Protein AF-A0A8T1A3C7-F1 (afdb_monomer)

Structure (mmCIF, N/CA/C/O backbone):
data_AF-A0A8T1A3C7-F1
#
_entry.id   AF-A0A8T1A3C7-F1
#
loop_
_atom_site.group_PDB
_atom_site.id
_atom_site.type_symbol
_atom_site.label_atom_id
_atom_site.label_alt_id
_atom_site.label_comp_id
_at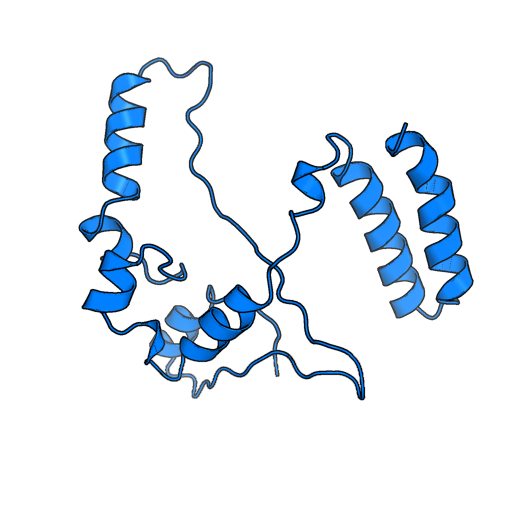om_site.label_asym_id
_atom_site.label_entity_id
_atom_site.label_seq_id
_atom_site.pdbx_PDB_ins_code
_atom_site.Cartn_x
_atom_site.Cartn_y
_atom_site.Cartn_z
_atom_site.occupancy
_atom_site.B_iso_or_equiv
_atom_site.auth_seq_id
_atom_site.auth_comp_id
_atom_site.auth_asym_id
_atom_site.auth_atom_id
_atom_site.pdbx_PDB_model_num
ATOM 1 N N . MET A 1 1 ? 9.422 -16.544 -0.728 1.00 76.88 1 MET A N 1
ATOM 2 C CA . MET A 1 1 ? 9.355 -15.083 -0.511 1.00 76.88 1 MET A CA 1
ATOM 3 C C . MET A 1 1 ? 8.258 -14.546 -1.404 1.00 76.88 1 MET A C 1
ATOM 5 O O . MET A 1 1 ? 8.239 -14.897 -2.576 1.00 76.88 1 MET A O 1
ATOM 9 N N . TRP A 1 2 ? 7.329 -13.788 -0.838 1.00 85.44 2 TRP A N 1
ATOM 10 C CA . TRP A 1 2 ? 6.179 -13.218 -1.534 1.00 85.44 2 TRP A CA 1
ATOM 11 C C . TRP A 1 2 ? 6.115 -11.730 -1.174 1.00 85.44 2 TRP A C 1
ATOM 13 O O . TRP A 1 2 ? 6.283 -11.392 -0.005 1.00 85.44 2 TRP A O 1
ATOM 23 N N . GLU A 1 3 ? 5.949 -10.860 -2.170 1.00 89.00 3 GLU A N 1
ATOM 24 C CA . GLU A 1 3 ? 5.708 -9.429 -1.969 1.00 89.00 3 GLU A CA 1
ATOM 25 C C . GLU A 1 3 ? 4.199 -9.190 -1.868 1.00 89.00 3 GLU A C 1
ATOM 27 O O . GLU A 1 3 ? 3.429 -9.635 -2.719 1.00 89.00 3 GLU A O 1
ATOM 32 N N . SER A 1 4 ? 3.780 -8.568 -0.770 1.00 89.19 4 SER A N 1
ATOM 33 C CA . SER A 1 4 ? 2.386 -8.244 -0.491 1.00 89.19 4 SER A CA 1
ATOM 34 C C . SER A 1 4 ? 2.317 -7.122 0.544 1.00 89.19 4 SER A C 1
ATOM 36 O O . SER A 1 4 ? 3.225 -6.943 1.357 1.00 89.19 4 SER A O 1
ATOM 38 N N . GLY A 1 5 ? 1.180 -6.422 0.575 1.00 89.19 5 GLY A N 1
ATOM 39 C CA . GLY A 1 5 ? 0.769 -5.650 1.746 1.00 89.19 5 GLY A CA 1
ATOM 40 C C . GLY A 1 5 ? 0.395 -6.547 2.934 1.00 89.19 5 GLY A C 1
ATOM 41 O O . GLY A 1 5 ? 0.487 -7.772 2.866 1.00 89.19 5 GLY A O 1
ATOM 42 N N . ILE A 1 6 ? -0.094 -5.923 4.005 1.00 89.69 6 ILE A N 1
ATOM 43 C CA . ILE A 1 6 ? -0.428 -6.570 5.287 1.00 89.69 6 ILE A CA 1
ATOM 44 C C . ILE A 1 6 ? -1.641 -7.521 5.240 1.00 89.69 6 ILE A C 1
ATOM 46 O O . ILE A 1 6 ? -1.805 -8.363 6.122 1.00 89.69 6 ILE A O 1
ATOM 50 N N . TRP A 1 7 ? -2.459 -7.426 4.190 1.00 90.44 7 TRP A N 1
ATOM 51 C CA . TRP A 1 7 ? -3.745 -8.114 4.012 1.00 90.44 7 TRP A CA 1
ATOM 52 C C . TRP A 1 7 ? -3.770 -9.620 4.357 1.00 90.44 7 TRP A C 1
ATOM 54 O O . TRP A 1 7 ? -4.715 -10.043 5.023 1.00 90.44 7 TRP A O 1
ATOM 64 N N . PRO A 1 8 ? -2.785 -10.453 3.954 1.00 91.75 8 PRO A N 1
ATOM 65 C CA . PRO A 1 8 ? -2.831 -11.893 4.209 1.00 91.75 8 PRO A CA 1
ATOM 66 C C . PRO A 1 8 ? -2.345 -12.294 5.611 1.00 91.75 8 PRO A C 1
ATOM 68 O O . PRO A 1 8 ? -2.496 -13.456 5.987 1.00 91.75 8 PRO A O 1
ATOM 71 N N . LEU A 1 9 ? -1.765 -11.376 6.396 1.00 91.06 9 LEU A N 1
ATOM 72 C CA . LEU A 1 9 ? -1.056 -11.713 7.636 1.00 91.06 9 LEU A CA 1
ATOM 73 C C . LEU A 1 9 ? -1.958 -12.401 8.672 1.00 91.06 9 LEU A C 1
ATOM 75 O O . LEU A 1 9 ? -1.550 -13.377 9.300 1.00 91.06 9 LEU A O 1
ATOM 79 N N . GLU A 1 10 ? -3.201 -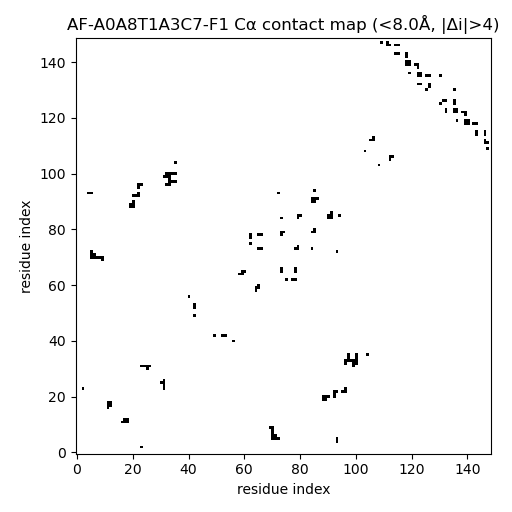11.941 8.816 1.00 91.44 10 GLU A N 1
ATOM 80 C CA . GLU A 1 10 ? -4.162 -12.570 9.727 1.00 91.44 10 GLU A CA 1
ATOM 81 C C . GLU A 1 10 ? -4.553 -13.980 9.257 1.00 91.44 10 GLU A C 1
ATOM 83 O O . GLU A 1 10 ? -4.635 -14.902 10.065 1.00 91.44 10 GLU A O 1
ATOM 88 N N . SER A 1 11 ? -4.726 -14.182 7.946 1.00 92.75 11 SER A N 1
ATOM 89 C CA . SER A 1 11 ? -5.033 -15.510 7.395 1.00 92.75 11 SER A CA 1
ATOM 90 C C . SER A 1 11 ? -3.881 -16.490 7.615 1.00 92.75 11 SER A C 1
ATOM 92 O O . SER A 1 11 ? -4.112 -17.647 7.957 1.00 92.75 11 SER A O 1
ATOM 94 N N . PHE A 1 12 ? -2.634 -16.027 7.495 1.00 93.19 12 PHE A N 1
ATOM 95 C CA . PHE A 1 12 ? -1.458 -16.832 7.824 1.00 93.19 12 PHE A CA 1
ATOM 96 C C . PHE A 1 12 ? -1.422 -17.240 9.290 1.00 93.19 12 PHE A C 1
ATOM 98 O O . PHE A 1 12 ? -1.206 -18.413 9.593 1.00 93.19 12 PHE A O 1
ATOM 105 N N . LYS A 1 13 ? -1.706 -16.299 10.192 1.00 91.06 13 LYS A N 1
ATOM 106 C CA . LYS A 1 13 ? -1.784 -16.573 11.626 1.00 91.06 13 LYS A CA 1
ATOM 107 C C . LYS A 1 13 ? -2.864 -17.611 11.947 1.00 91.06 13 LYS A C 1
ATOM 109 O O . LYS A 1 13 ? -2.596 -18.551 12.689 1.00 91.06 13 LYS A O 1
ATOM 114 N N . GLN A 1 14 ? -4.060 -17.472 11.373 1.00 94.12 14 GLN A N 1
ATOM 115 C CA . GLN A 1 14 ? -5.172 -18.412 11.574 1.00 94.12 14 GLN A CA 1
ATOM 116 C C . GLN A 1 14 ? -4.869 -19.809 11.023 1.00 94.12 14 GLN A C 1
ATOM 118 O O . GLN A 1 14 ? -5.250 -20.807 11.630 1.00 94.12 14 GLN A O 1
ATOM 123 N N . ALA A 1 15 ? -4.153 -19.882 9.901 1.00 96.44 15 ALA A N 1
ATOM 124 C CA . ALA A 1 15 ? -3.714 -21.136 9.301 1.00 96.44 15 ALA A CA 1
ATOM 125 C C . ALA A 1 15 ? -2.489 -21.761 10.001 1.00 96.44 15 ALA A C 1
ATOM 127 O O . ALA A 1 15 ? -2.069 -22.850 9.616 1.00 96.44 15 ALA A O 1
ATOM 128 N N . GLY A 1 16 ? -1.903 -21.096 11.006 1.00 96.06 16 GLY A N 1
ATOM 129 C CA . GLY A 1 16 ? -0.705 -21.574 11.700 1.00 96.06 16 GLY A CA 1
ATOM 130 C C . GLY A 1 16 ? 0.556 -21.570 10.830 1.00 96.06 16 GLY A C 1
ATOM 131 O O . GLY A 1 16 ? 1.465 -22.362 11.066 1.00 96.06 16 GLY A O 1
ATOM 132 N N . VAL A 1 17 ? 0.605 -20.713 9.806 1.00 95.06 17 VAL A N 1
ATOM 133 C CA . VAL A 1 17 ? 1.780 -20.560 8.941 1.00 95.06 17 VAL A CA 1
ATOM 134 C C . VAL A 1 17 ? 2.875 -19.828 9.712 1.00 95.06 17 VAL A C 1
ATOM 136 O O . VAL A 1 17 ? 2.646 -18.734 10.230 1.00 95.06 17 VAL A O 1
ATOM 139 N N . ASP A 1 18 ? 4.074 -20.408 9.748 1.00 95.06 18 ASP A N 1
ATOM 140 C CA . ASP A 1 18 ? 5.269 -19.736 10.260 1.00 95.06 18 ASP A CA 1
ATOM 141 C C . ASP A 1 18 ? 5.720 -18.669 9.255 1.00 95.06 18 ASP A C 1
ATOM 143 O O . ASP A 1 18 ? 6.302 -18.966 8.207 1.00 95.06 18 ASP A O 1
ATOM 147 N N . VAL A 1 19 ? 5.350 -17.419 9.532 1.00 93.50 19 VAL A N 1
ATOM 148 C CA . VAL A 1 19 ? 5.579 -16.277 8.649 1.00 93.50 19 VAL A CA 1
ATOM 149 C C . VAL A 1 19 ? 6.386 -15.209 9.371 1.00 93.50 19 VAL A C 1
ATOM 151 O O . VAL A 1 19 ? 6.071 -14.816 10.489 1.00 93.50 19 VAL A O 1
ATOM 154 N N . GLY A 1 20 ? 7.410 -14.702 8.689 1.00 94.75 20 GLY A N 1
ATOM 155 C CA . GLY A 1 20 ? 8.114 -13.478 9.052 1.00 94.75 20 GLY A CA 1
ATOM 156 C C . GLY A 1 20 ? 7.886 -12.402 7.996 1.00 94.75 20 GLY A C 1
ATOM 157 O O . GLY A 1 20 ? 7.627 -12.706 6.829 1.00 94.75 20 GLY A O 1
ATOM 158 N N . THR A 1 21 ? 8.008 -11.142 8.396 1.00 95.31 21 THR A N 1
ATOM 159 C CA . THR A 1 21 ? 7.989 -9.998 7.481 1.00 95.31 21 THR A CA 1
ATOM 160 C C . THR A 1 21 ? 9.341 -9.300 7.520 1.00 95.31 21 THR A C 1
ATOM 162 O O . THR A 1 21 ? 10.034 -9.287 8.538 1.00 95.31 21 THR A O 1
ATOM 165 N N . VAL A 1 22 ? 9.751 -8.755 6.380 1.00 94.81 22 VAL A N 1
ATOM 166 C CA . VAL A 1 22 ? 11.005 -8.017 6.209 1.00 94.81 22 VAL A CA 1
ATOM 167 C C . VAL A 1 22 ? 10.763 -6.847 5.265 1.00 94.81 22 VAL A C 1
ATOM 169 O O . VAL A 1 22 ? 9.766 -6.816 4.543 1.00 94.81 22 VAL A O 1
ATOM 172 N N . GLU A 1 23 ? 11.663 -5.871 5.275 1.00 92.38 23 GLU A N 1
ATOM 173 C CA . GLU A 1 23 ? 11.644 -4.787 4.295 1.00 92.38 23 GLU A CA 1
ATOM 174 C C . GLU A 1 23 ? 11.935 -5.320 2.885 1.00 92.38 23 GLU A C 1
ATOM 176 O O . GLU A 1 23 ? 12.611 -6.339 2.715 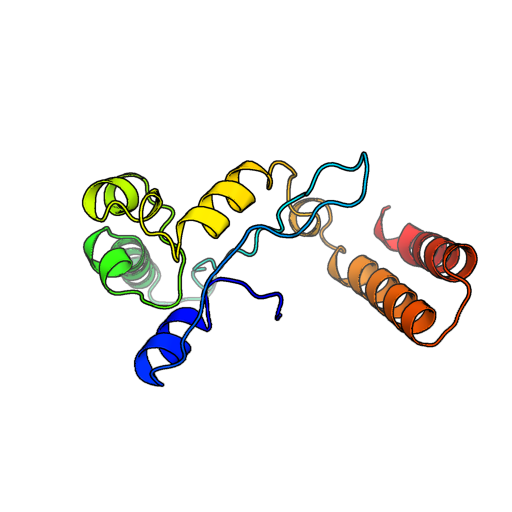1.00 92.38 23 GLU A O 1
ATOM 181 N N . ILE A 1 24 ? 11.468 -4.601 1.861 1.00 90.94 24 ILE A N 1
ATOM 182 C CA . ILE A 1 24 ? 11.816 -4.919 0.472 1.00 90.94 24 ILE A CA 1
ATOM 183 C C . ILE A 1 24 ? 13.339 -4.764 0.300 1.00 90.94 24 ILE A C 1
ATOM 185 O O . ILE A 1 24 ? 13.892 -3.737 0.707 1.00 90.94 24 ILE A O 1
ATOM 189 N N . PRO A 1 25 ? 14.037 -5.745 -0.304 1.00 89.50 25 PRO A N 1
ATOM 190 C CA . PRO A 1 25 ? 15.478 -5.663 -0.503 1.00 89.50 25 PRO A CA 1
ATOM 191 C C . PRO A 1 25 ? 15.865 -4.521 -1.453 1.00 89.50 25 PRO A C 1
ATOM 193 O O . PRO A 1 25 ? 15.182 -4.233 -2.436 1.00 89.50 25 PRO A O 1
ATOM 196 N N . ALA A 1 26 ? 17.009 -3.897 -1.174 1.00 90.00 26 ALA A N 1
ATOM 197 C CA . ALA A 1 26 ? 17.585 -2.843 -2.001 1.00 90.00 26 ALA A CA 1
ATOM 198 C C . ALA A 1 26 ? 18.474 -3.414 -3.112 1.00 90.00 26 ALA A C 1
ATOM 200 O O . ALA A 1 26 ? 19.256 -4.337 -2.880 1.00 90.00 26 ALA A O 1
ATOM 201 N N . PHE A 1 27 ? 18.444 -2.800 -4.296 1.00 90.31 27 PHE A N 1
ATOM 202 C CA . PHE A 1 27 ? 19.523 -2.990 -5.266 1.00 90.31 27 PHE A CA 1
ATOM 203 C C . PHE A 1 27 ? 20.786 -2.244 -4.800 1.00 90.31 27 PHE A C 1
ATOM 205 O O . PHE A 1 27 ? 20.663 -1.173 -4.198 1.00 90.31 27 PHE A O 1
ATOM 212 N N . PRO A 1 28 ? 22.001 -2.741 -5.105 1.00 93.69 28 PRO A N 1
ATOM 213 C CA . PRO A 1 28 ? 23.242 -2.065 -4.733 1.00 93.69 28 PRO A CA 1
ATOM 214 C C . PRO A 1 28 ? 23.258 -0.593 -5.165 1.00 93.69 28 PRO A C 1
ATOM 216 O O . PRO A 1 28 ? 23.066 -0.275 -6.339 1.00 93.69 28 PRO A O 1
ATOM 219 N N . GLY A 1 29 ? 23.461 0.306 -4.199 1.00 91.50 29 GLY A N 1
ATOM 220 C CA . GLY A 1 29 ? 23.513 1.752 -4.431 1.00 91.50 29 GLY A CA 1
ATOM 221 C C . GLY A 1 29 ? 22.173 2.418 -4.766 1.00 91.50 29 GLY A C 1
ATOM 222 O O . GLY A 1 29 ? 22.173 3.600 -5.103 1.00 91.50 29 GLY A O 1
ATOM 223 N N . LYS A 1 30 ? 21.037 1.709 -4.682 1.00 88.62 30 LYS A N 1
ATOM 224 C CA . LYS A 1 30 ? 19.710 2.284 -4.940 1.00 88.62 30 LYS A CA 1
ATOM 225 C C . LYS A 1 30 ? 18.867 2.319 -3.663 1.00 88.62 30 LYS A C 1
ATOM 227 O O . LYS A 1 30 ? 18.736 1.285 -3.008 1.00 88.62 30 LYS A O 1
ATOM 232 N N . PRO A 1 31 ? 18.262 3.468 -3.312 1.00 86.38 31 PRO A N 1
ATOM 233 C CA . PRO A 1 31 ? 17.331 3.520 -2.196 1.00 86.38 31 PRO A CA 1
ATOM 2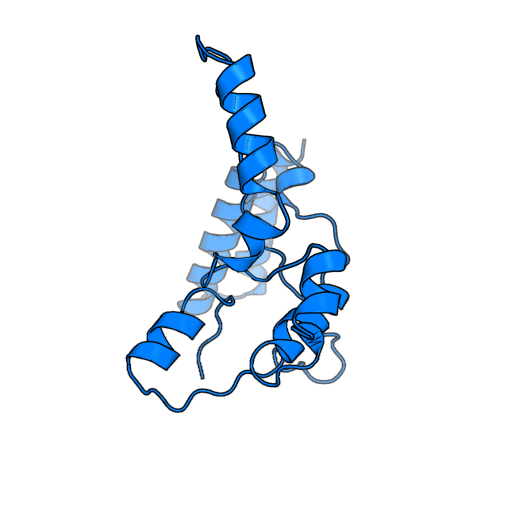34 C C . PRO A 1 31 ? 16.091 2.673 -2.502 1.00 86.38 31 PRO A C 1
ATOM 236 O O . PRO A 1 31 ? 15.604 2.646 -3.634 1.00 86.38 31 PRO A O 1
ATOM 239 N N . VAL A 1 32 ? 15.565 2.008 -1.478 1.00 89.25 32 VAL A N 1
ATOM 240 C CA . VAL A 1 32 ? 14.261 1.339 -1.546 1.00 89.25 32 VAL A CA 1
ATOM 241 C C . VAL A 1 32 ? 13.171 2.388 -1.389 1.00 89.25 32 VAL A C 1
ATOM 243 O O . VAL A 1 32 ? 13.257 3.248 -0.511 1.00 89.25 32 VAL A O 1
ATOM 246 N N . LYS A 1 33 ? 12.136 2.299 -2.221 1.00 88.00 33 LYS A N 1
ATOM 247 C CA . LYS A 1 33 ? 10.918 3.101 -2.096 1.00 88.00 33 LYS A CA 1
ATOM 248 C C . LYS A 1 33 ? 9.760 2.204 -1.691 1.00 88.00 33 LYS A C 1
ATOM 250 O O . LYS A 1 33 ? 9.648 1.081 -2.178 1.00 88.00 33 LYS A O 1
ATOM 255 N N . GLY A 1 34 ? 8.932 2.702 -0.780 1.00 85.00 34 GLY A N 1
ATOM 256 C CA . GLY A 1 34 ? 7.663 2.065 -0.455 1.00 85.00 34 GLY A CA 1
ATOM 257 C C . GLY A 1 34 ? 6.594 2.426 -1.481 1.00 85.00 34 GLY A C 1
ATOM 258 O O . GLY A 1 34 ? 6.666 3.469 -2.136 1.00 85.00 34 GLY A O 1
ATOM 259 N N . VAL A 1 35 ? 5.609 1.545 -1.627 1.00 82.38 35 VAL A N 1
ATOM 260 C CA . VAL A 1 35 ? 4.376 1.830 -2.361 1.00 82.38 35 VAL A CA 1
ATOM 261 C C . VAL A 1 35 ? 3.269 1.998 -1.332 1.00 82.38 35 VAL A C 1
ATOM 263 O O . VAL A 1 35 ? 3.014 1.097 -0.534 1.00 82.38 35 VAL A O 1
ATOM 266 N N . LEU A 1 36 ? 2.607 3.153 -1.361 1.00 81.12 36 LEU A N 1
ATOM 267 C CA . LEU A 1 36 ? 1.420 3.395 -0.556 1.00 81.12 36 LEU A CA 1
ATOM 268 C C . LEU A 1 36 ? 0.184 2.937 -1.336 1.00 81.12 36 LEU A C 1
ATOM 270 O O . LEU A 1 36 ? -0.132 3.492 -2.390 1.00 81.12 36 LEU A O 1
ATOM 274 N N . ALA A 1 37 ? -0.529 1.959 -0.788 1.00 78.94 37 ALA A N 1
ATOM 275 C CA . ALA A 1 37 ? -1.892 1.641 -1.189 1.00 78.94 37 ALA A CA 1
ATOM 276 C C . ALA A 1 37 ? -2.843 2.116 -0.085 1.00 78.94 37 ALA A C 1
ATOM 278 O O . ALA A 1 37 ? -2.700 1.725 1.073 1.00 78.94 37 ALA A O 1
ATOM 279 N N . GLU A 1 38 ? -3.799 2.970 -0.442 1.00 77.19 38 GLU A N 1
ATOM 280 C CA . GLU A 1 38 ? -4.803 3.500 0.480 1.00 77.19 38 GLU A CA 1
ATOM 281 C C . GLU A 1 38 ? -6.172 2.883 0.181 1.00 77.19 38 GLU A C 1
ATOM 283 O O . GLU A 1 38 ? -6.569 2.750 -0.977 1.00 77.19 38 GLU A O 1
ATOM 288 N N . SER A 1 39 ? -6.910 2.555 1.241 1.00 80.31 39 SER A N 1
ATOM 289 C CA . SER A 1 39 ? -8.349 2.314 1.175 1.00 80.31 39 SER A CA 1
ATOM 290 C C . SER A 1 39 ? -9.074 3.490 1.822 1.00 80.31 39 SER A C 1
ATOM 292 O O . SER A 1 39 ? -8.828 3.809 2.988 1.00 80.31 39 SER A O 1
ATOM 294 N N . ALA A 1 40 ? -9.962 4.134 1.067 1.00 84.50 40 ALA A N 1
ATOM 295 C CA . ALA A 1 40 ? -10.723 5.292 1.519 1.00 84.50 40 ALA A CA 1
ATOM 296 C C . ALA A 1 40 ? -12.229 5.007 1.488 1.00 84.50 40 ALA A C 1
ATOM 298 O O . ALA A 1 40 ? -12.743 4.348 0.583 1.00 84.50 40 ALA A O 1
ATOM 299 N N . LEU A 1 41 ? -12.955 5.562 2.461 1.00 91.19 41 LEU A N 1
ATOM 300 C CA . LEU A 1 41 ? -14.414 5.601 2.430 1.00 91.19 41 LEU A CA 1
ATOM 301 C C . LEU A 1 41 ? -14.887 6.865 1.715 1.00 91.19 41 LEU A C 1
ATOM 303 O O . LEU A 1 41 ? -14.460 7.970 2.036 1.00 91.19 41 LEU A O 1
ATOM 307 N N . SER A 1 42 ? -15.819 6.697 0.782 1.00 93.75 42 SER A N 1
ATOM 308 C CA . SER A 1 42 ? -16.482 7.797 0.080 1.00 93.75 42 SER A CA 1
ATOM 309 C C . SER A 1 42 ? -17.991 7.726 0.284 1.00 93.75 42 SER A C 1
ATOM 311 O O . SER A 1 42 ? -18.576 6.644 0.274 1.00 93.75 42 SER A O 1
ATOM 313 N N . ILE A 1 43 ? -18.637 8.883 0.435 1.00 97.50 43 ILE A N 1
ATOM 314 C CA . ILE A 1 43 ? -20.101 8.980 0.477 1.00 97.50 43 ILE A CA 1
ATOM 315 C C . ILE A 1 43 ? -20.603 9.239 -0.944 1.00 97.50 43 ILE A C 1
ATOM 317 O O . ILE A 1 43 ? -20.214 10.221 -1.577 1.00 97.50 43 ILE A O 1
ATOM 321 N N . ALA A 1 44 ? -21.489 8.373 -1.439 1.00 97.19 44 ALA A N 1
ATOM 322 C CA . ALA A 1 44 ? -22.098 8.537 -2.754 1.00 97.19 44 ALA A CA 1
ATOM 323 C C . ALA A 1 44 ? -22.808 9.898 -2.871 1.00 97.19 44 ALA A C 1
ATOM 325 O O . ALA A 1 44 ? -23.599 10.289 -2.003 1.00 97.19 44 ALA A O 1
ATOM 326 N N . LYS A 1 45 ? -22.544 10.621 -3.966 1.00 97.25 45 LYS A N 1
ATOM 327 C CA . LYS A 1 45 ? -23.059 11.982 -4.200 1.00 97.25 45 LYS A CA 1
ATOM 328 C C . LYS A 1 45 ? -24.589 12.046 -4.137 1.00 97.25 45 LYS A C 1
ATOM 330 O O . LYS A 1 45 ? -25.165 13.013 -3.632 1.00 97.25 45 LYS A O 1
ATOM 335 N N . ASP A 1 46 ? -25.251 11.011 -4.622 1.00 97.75 46 ASP A N 1
ATOM 336 C CA . ASP A 1 46 ? -26.701 10.865 -4.710 1.00 97.75 46 ASP A CA 1
ATOM 337 C C . ASP A 1 46 ? -27.331 10.132 -3.513 1.00 97.75 46 ASP A C 1
ATOM 339 O O . ASP A 1 46 ? -28.554 9.968 -3.485 1.00 97.75 46 ASP A O 1
ATOM 343 N N . SER A 1 47 ? -26.537 9.783 -2.488 1.00 97.94 47 SER A N 1
ATOM 344 C CA . SER A 1 47 ? -27.044 9.185 -1.250 1.00 97.94 47 SER A CA 1
ATOM 345 C C . SER A 1 47 ? -28.186 10.018 -0.669 1.00 97.94 47 SER A C 1
ATOM 347 O O . SER A 1 47 ? -28.083 11.248 -0.539 1.00 97.94 47 SER A O 1
ATOM 349 N N . LYS A 1 48 ? -29.273 9.326 -0.311 1.00 98.25 48 LYS A N 1
ATOM 350 C CA . LYS A 1 48 ? -30.450 9.900 0.353 1.00 98.25 48 LYS A CA 1
ATOM 351 C C . LYS A 1 48 ? -30.264 10.052 1.864 1.00 98.25 48 LYS A C 1
ATOM 353 O O . LYS A 1 48 ? -31.037 10.764 2.484 1.00 98.25 48 LYS A O 1
ATOM 358 N N . ASN A 1 49 ? -29.218 9.444 2.430 1.00 98.12 49 ASN A N 1
ATOM 359 C CA . ASN A 1 49 ? -28.949 9.399 3.870 1.00 98.12 49 ASN A CA 1
ATOM 360 C C . ASN A 1 49 ? -27.533 9.917 4.177 1.00 98.12 49 ASN A C 1
ATOM 362 O O . ASN A 1 49 ? -26.719 9.201 4.758 1.00 98.12 49 ASN A O 1
ATOM 366 N N . LYS A 1 50 ? -27.197 11.134 3.724 1.00 98.12 50 LYS A N 1
ATOM 367 C CA . LYS A 1 50 ? -25.829 11.681 3.843 1.00 98.12 50 LYS A CA 1
ATOM 368 C C . LYS A 1 50 ? -25.375 11.848 5.292 1.00 98.12 50 LYS A C 1
ATOM 370 O O . LYS A 1 50 ? -24.243 11.489 5.594 1.00 98.12 50 LYS A O 1
ATOM 375 N N . ASP A 1 51 ? -26.259 12.312 6.171 1.00 98.19 51 ASP A N 1
ATOM 376 C CA . ASP A 1 51 ? -25.929 12.520 7.586 1.00 98.19 51 ASP A CA 1
ATOM 377 C C . ASP A 1 51 ? -25.619 11.191 8.277 1.00 98.19 51 ASP A C 1
ATOM 379 O O . ASP A 1 51 ? -24.583 11.046 8.918 1.00 98.19 51 ASP A O 1
ATOM 383 N N . LEU A 1 52 ? -26.449 10.168 8.056 1.00 98.38 52 LEU A N 1
ATOM 384 C CA . LEU A 1 52 ? -26.203 8.834 8.605 1.00 98.38 52 LEU A CA 1
ATOM 385 C C . LEU A 1 52 ? -24.936 8.192 8.018 1.00 98.38 52 LEU A C 1
ATOM 387 O O . LEU A 1 52 ? -24.172 7.558 8.743 1.00 98.38 52 LEU A O 1
ATOM 391 N N . ALA A 1 53 ? -24.682 8.373 6.719 1.00 98.38 53 ALA A N 1
ATOM 392 C CA . ALA A 1 53 ? -23.439 7.918 6.101 1.00 98.38 53 ALA A CA 1
ATOM 393 C C . ALA A 1 53 ? -22.214 8.609 6.726 1.00 98.38 53 ALA A C 1
ATOM 395 O O . ALA A 1 53 ? -21.183 7.970 6.919 1.00 98.38 53 ALA A O 1
ATOM 396 N N . TRP A 1 54 ? -22.330 9.888 7.089 1.00 97.88 54 TRP A N 1
ATOM 397 C CA . TRP A 1 54 ? -21.274 10.610 7.791 1.00 97.88 54 TRP A CA 1
ATOM 398 C C . TRP A 1 54 ? -21.060 10.105 9.222 1.00 97.88 54 TRP A C 1
ATOM 400 O O . TRP A 1 54 ? -19.915 9.900 9.627 1.00 97.88 54 TRP A O 1
ATOM 410 N N . GLU A 1 55 ? -22.132 9.820 9.967 1.00 98.38 55 GLU A N 1
ATOM 411 C CA . GLU A 1 55 ? -22.028 9.165 11.278 1.00 98.38 55 GLU A CA 1
ATOM 412 C C . GLU A 1 55 ? -21.308 7.814 11.179 1.00 98.38 55 GLU A C 1
ATOM 414 O O . GLU A 1 55 ? -20.413 7.529 11.978 1.00 98.38 55 GLU A O 1
ATOM 419 N N . PHE A 1 56 ? -21.617 7.019 10.150 1.00 97.44 56 PHE A N 1
ATOM 420 C CA . PHE A 1 56 ? -20.912 5.766 9.890 1.00 97.44 56 PHE A CA 1
ATOM 421 C C . PHE A 1 56 ? -19.425 5.983 9.588 1.00 97.44 56 PHE A C 1
ATOM 423 O O . PHE A 1 56 ? -18.592 5.284 10.158 1.00 97.44 56 PHE A O 1
ATOM 430 N N . VAL A 1 57 ? -19.065 6.952 8.737 1.00 97.19 57 VAL A N 1
ATOM 431 C CA . VAL A 1 57 ? -17.652 7.248 8.439 1.00 97.19 57 VAL A CA 1
ATOM 432 C C . VAL A 1 57 ? -16.897 7.606 9.718 1.00 97.19 57 VAL A C 1
ATOM 434 O O . VAL A 1 57 ? -15.831 7.042 9.959 1.00 97.19 57 VAL A O 1
ATOM 437 N N . LYS A 1 58 ? -17.457 8.480 10.568 1.00 96.31 58 LYS A N 1
ATOM 438 C CA . LYS A 1 58 ? -16.852 8.847 11.861 1.00 96.31 58 LYS A CA 1
ATOM 439 C C . LYS A 1 58 ? -16.634 7.632 12.757 1.00 96.31 58 LYS A C 1
ATOM 441 O O . LYS A 1 58 ? -15.554 7.493 13.328 1.00 96.31 58 LYS A O 1
ATOM 446 N N . PHE A 1 59 ? -17.632 6.755 12.853 1.00 96.19 59 PHE A N 1
ATOM 447 C CA . PHE A 1 59 ? -17.504 5.500 13.586 1.00 96.19 59 PHE A CA 1
ATOM 448 C C . PHE A 1 59 ? -16.411 4.609 12.984 1.00 96.19 59 PHE A C 1
ATOM 450 O O . PHE A 1 59 ? -15.543 4.136 13.710 1.00 96.19 59 PHE A O 1
ATOM 457 N N . TYR A 1 60 ? -16.390 4.41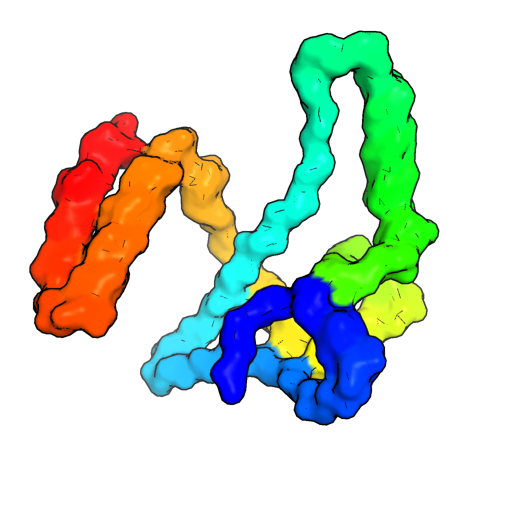9 11.664 1.00 94.25 60 TYR A N 1
ATOM 458 C CA . TYR A 1 60 ? -15.446 3.526 10.988 1.00 94.25 60 TYR A CA 1
ATOM 459 C C . TYR A 1 60 ? -13.982 3.952 11.170 1.00 94.25 60 TYR A C 1
ATOM 461 O O . TYR A 1 60 ? -13.089 3.104 11.233 1.00 94.25 60 TYR A O 1
ATOM 469 N N . VAL A 1 61 ? -13.719 5.260 11.275 1.00 92.69 61 VAL A N 1
ATOM 470 C CA . VAL A 1 61 ? -12.372 5.801 11.524 1.00 92.69 61 VAL A CA 1
ATOM 471 C C . VAL A 1 61 ? -12.058 6.051 13.005 1.00 92.69 61 VAL A C 1
ATOM 473 O O . VAL A 1 61 ? -11.012 6.646 13.298 1.00 92.69 61 VAL A O 1
ATOM 476 N N . SER A 1 62 ? -12.928 5.638 13.932 1.00 95.06 62 SER A N 1
ATOM 477 C CA . SER A 1 62 ? -12.707 5.777 15.377 1.00 95.06 62 SER A CA 1
ATOM 478 C C . SER A 1 62 ? -11.607 4.835 15.882 1.00 95.06 62 SER A C 1
ATOM 480 O O . SER A 1 62 ? -11.235 3.872 15.209 1.00 95.06 62 SER A O 1
ATOM 482 N N . ASN A 1 63 ? -11.071 5.095 17.079 1.00 96.19 63 ASN A N 1
ATOM 483 C CA . ASN A 1 63 ? -10.064 4.215 17.679 1.00 96.19 63 ASN A CA 1
ATOM 484 C C . ASN A 1 63 ? -10.617 2.799 17.887 1.00 96.19 63 ASN A C 1
ATOM 486 O O . ASN A 1 63 ? -9.918 1.824 17.628 1.00 96.19 63 ASN A O 1
ATOM 490 N N . GLU A 1 64 ? -11.862 2.687 18.346 1.00 95.50 64 GLU A N 1
ATOM 491 C CA . GLU A 1 64 ? -12.542 1.421 18.621 1.00 95.50 64 GLU A CA 1
ATOM 492 C C . GLU A 1 64 ? -12.652 0.585 17.347 1.00 95.50 64 GLU A C 1
ATOM 494 O O . GLU A 1 64 ? -12.176 -0.548 17.318 1.00 95.50 64 GLU A O 1
ATOM 499 N N . SER A 1 65 ? -13.184 1.171 16.272 1.00 95.19 65 SER A N 1
ATOM 500 C CA . SER A 1 65 ? -13.341 0.478 14.993 1.00 95.19 65 SER A CA 1
ATOM 501 C C . SER A 1 65 ? -12.001 0.097 14.378 1.00 95.19 65 SER A C 1
ATOM 503 O O . SER A 1 65 ? -11.852 -1.025 13.907 1.00 95.19 65 SER A O 1
ATOM 505 N N . ILE A 1 66 ? -10.995 0.981 14.418 1.00 94.75 66 ILE A N 1
ATOM 506 C CA . ILE A 1 66 ? -9.655 0.670 13.894 1.00 94.75 66 ILE A CA 1
ATOM 507 C C . ILE A 1 66 ? -9.052 -0.535 14.628 1.00 94.75 66 ILE A C 1
ATOM 509 O O . ILE A 1 66 ? -8.464 -1.395 13.977 1.00 94.75 66 ILE A O 1
ATOM 513 N N . LYS A 1 67 ? -9.226 -0.631 15.953 1.00 94.25 67 LYS A N 1
ATOM 514 C CA . LYS A 1 67 ? -8.727 -1.757 16.763 1.00 94.25 67 LYS A CA 1
ATOM 515 C C . LYS A 1 67 ? -9.400 -3.094 16.437 1.00 94.25 67 LYS A C 1
ATOM 517 O O . LYS A 1 67 ? -8.813 -4.136 16.706 1.00 94.25 67 LYS A O 1
ATOM 522 N N . MET A 1 68 ? -10.600 -3.079 15.855 1.00 92.75 68 MET A N 1
ATOM 523 C CA . MET A 1 68 ? -11.311 -4.292 15.431 1.00 92.75 68 MET A CA 1
ATOM 524 C C . MET A 1 68 ? -10.827 -4.835 14.079 1.00 92.75 68 MET A C 1
ATOM 526 O O . MET A 1 68 ? -11.139 -5.974 13.734 1.00 92.75 68 MET A O 1
ATOM 530 N N . ARG A 1 69 ? -10.101 -4.038 13.285 1.00 89.94 69 ARG A N 1
ATOM 531 C CA . ARG A 1 69 ? -9.672 -4.426 11.935 1.00 89.94 69 ARG A CA 1
ATOM 532 C C . ARG A 1 69 ? -8.386 -5.242 11.997 1.00 89.94 69 ARG A C 1
ATOM 534 O O . ARG A 1 69 ? -7.437 -4.877 12.682 1.00 89.94 69 ARG A O 1
ATOM 541 N N . VAL A 1 70 ? -8.361 -6.332 11.237 1.00 87.12 70 VAL A N 1
ATOM 542 C CA . VAL A 1 70 ? -7.254 -7.307 11.225 1.00 87.12 70 VAL A CA 1
ATOM 543 C C . VAL A 1 70 ? -6.476 -7.329 9.909 1.00 87.12 70 VAL A C 1
ATOM 545 O O . VAL A 1 70 ? -5.359 -7.832 9.868 1.00 87.12 70 VAL A O 1
ATOM 548 N N . ALA A 1 71 ? -7.055 -6.773 8.842 1.00 84.62 71 ALA A N 1
ATOM 549 C CA . ALA A 1 71 ? -6.466 -6.763 7.504 1.00 84.62 71 ALA A CA 1
ATOM 550 C C . ALA A 1 71 ? -5.847 -5.409 7.117 1.00 84.62 71 ALA A C 1
ATOM 552 O O . ALA A 1 71 ? -5.198 -5.331 6.085 1.00 84.62 71 ALA A O 1
ATOM 553 N N . ASP A 1 72 ? -6.016 -4.362 7.931 1.00 87.69 72 ASP A N 1
ATOM 554 C CA . ASP A 1 72 ? -5.454 -3.030 7.681 1.00 87.69 72 ASP A CA 1
ATOM 555 C C . ASP A 1 72 ? -4.219 -2.784 8.550 1.00 87.69 72 ASP A C 1
ATOM 557 O O . ASP A 1 72 ? -4.175 -3.199 9.709 1.00 87.69 72 ASP A O 1
ATOM 561 N N . LEU A 1 73 ? -3.261 -2.003 8.043 1.00 91.62 73 LEU A N 1
ATOM 562 C CA . LEU A 1 73 ? -2.204 -1.421 8.870 1.00 91.62 73 LEU A CA 1
ATOM 563 C C . LEU A 1 73 ? -2.790 -0.221 9.637 1.00 91.62 73 LEU A C 1
ATOM 565 O O . LEU A 1 73 ? -3.198 0.758 9.004 1.00 91.62 73 LEU A O 1
ATOM 569 N N . PRO A 1 74 ? -2.842 -0.227 10.982 1.00 92.12 74 PRO A N 1
ATOM 570 C CA . PRO A 1 74 ? -3.283 0.947 11.722 1.00 92.12 74 PRO A CA 1
ATOM 571 C C . PRO A 1 74 ? -2.285 2.092 11.523 1.00 92.12 74 PRO A C 1
ATOM 573 O O . PRO A 1 74 ? -1.117 1.964 11.875 1.00 92.12 74 PRO A O 1
ATOM 576 N N . VAL A 1 75 ? -2.743 3.225 10.992 1.00 90.75 75 VAL A N 1
ATOM 577 C CA . VAL A 1 75 ? -1.908 4.432 10.800 1.00 90.75 75 VAL A CA 1
ATOM 578 C C . VAL A 1 75 ? -2.293 5.583 11.729 1.00 90.75 75 VAL A C 1
ATOM 580 O O . VAL A 1 75 ? -1.595 6.590 11.820 1.00 90.75 75 VAL A O 1
ATOM 583 N N . ARG A 1 76 ? -3.402 5.447 12.467 1.00 93.50 76 ARG A N 1
ATOM 584 C CA . ARG A 1 76 ? -3.805 6.437 13.465 1.00 93.50 76 ARG A CA 1
ATOM 585 C C . ARG A 1 76 ? -2.855 6.354 14.660 1.00 93.50 76 ARG A C 1
ATOM 587 O O . ARG A 1 76 ? -2.905 5.383 15.409 1.00 93.50 76 ARG A O 1
ATOM 594 N N . GLN A 1 77 ? -2.047 7.395 14.856 1.00 94.44 77 GLN A N 1
ATOM 595 C CA . GLN A 1 77 ? -0.991 7.447 15.878 1.00 94.44 77 GLN A CA 1
ATOM 596 C C . GLN A 1 77 ? -1.466 7.032 17.279 1.00 94.44 77 GLN A C 1
ATOM 598 O O . GLN A 1 77 ? -0.779 6.269 17.947 1.00 94.44 77 GLN A O 1
ATOM 603 N N . SER A 1 78 ? -2.661 7.460 17.709 1.00 95.94 78 SER A N 1
ATOM 604 C CA . SER A 1 78 ? -3.228 7.054 19.005 1.00 95.94 78 SER A CA 1
ATOM 605 C C . SER A 1 78 ? -3.365 5.535 19.145 1.00 95.94 78 SER A C 1
ATOM 607 O O . SER A 1 78 ? -3.015 4.988 20.184 1.00 95.94 78 SER A O 1
ATOM 609 N N . VAL A 1 79 ? -3.826 4.852 18.093 1.00 96.44 79 VAL A N 1
ATOM 610 C CA . VAL A 1 79 ? -4.000 3.393 18.083 1.00 96.44 79 VAL A CA 1
ATOM 611 C C . VAL A 1 79 ? -2.656 2.681 17.969 1.00 96.44 79 VAL A C 1
ATOM 613 O O . VAL A 1 79 ? -2.435 1.694 18.663 1.00 96.44 79 VAL A O 1
ATOM 616 N N . VAL A 1 80 ? -1.745 3.188 17.130 1.00 95.81 80 VAL A N 1
ATOM 617 C CA . VAL A 1 80 ? -0.392 2.621 16.991 1.00 95.81 80 VAL A CA 1
ATOM 618 C C . VAL A 1 80 ? 0.336 2.642 18.332 1.00 95.81 80 VAL A C 1
ATOM 620 O O . VAL A 1 80 ? 0.840 1.605 18.753 1.00 95.81 80 VAL A O 1
ATOM 623 N N . ASN A 1 81 ? 0.304 3.779 19.032 1.00 95.44 81 ASN A N 1
ATOM 624 C CA . ASN A 1 81 ? 0.946 3.953 20.333 1.00 95.44 81 ASN A CA 1
ATOM 625 C C . ASN A 1 81 ? 0.306 3.080 21.426 1.00 95.44 81 ASN A C 1
ATOM 627 O O . ASN A 1 81 ? 1.025 2.492 22.230 1.00 95.44 81 ASN A O 1
ATOM 631 N N . GLU A 1 82 ? -1.031 2.980 21.457 1.00 96.44 82 GLU A N 1
ATOM 632 C CA . GLU A 1 82 ? -1.761 2.127 22.411 1.00 96.44 82 GLU A CA 1
ATOM 633 C C . GLU A 1 82 ? -1.397 0.646 22.224 1.00 96.44 82 GLU A C 1
ATOM 635 O O . GLU A 1 82 ? -1.072 -0.043 23.191 1.00 96.44 82 GLU A O 1
ATOM 640 N N . LEU A 1 83 ? -1.419 0.163 20.977 1.00 94.81 83 LEU A N 1
ATOM 641 C CA . LEU A 1 83 ? -1.158 -1.239 20.644 1.00 94.81 83 LEU A CA 1
ATOM 642 C C . LEU A 1 83 ? 0.333 -1.579 20.525 1.00 94.81 83 LEU A C 1
ATOM 644 O O . LEU A 1 83 ? 0.666 -2.755 20.387 1.00 94.81 83 LEU A O 1
ATOM 648 N N . LYS A 1 84 ? 1.217 -0.570 20.528 1.00 96.12 84 LYS A N 1
ATOM 649 C CA . LYS A 1 84 ? 2.652 -0.692 20.210 1.00 96.12 84 LYS A CA 1
ATOM 650 C C . LYS A 1 84 ? 2.884 -1.435 18.893 1.00 96.12 84 LYS A C 1
ATOM 652 O O . LYS A 1 84 ? 3.745 -2.308 18.783 1.00 96.12 84 LYS A O 1
ATOM 657 N N . LYS A 1 85 ? 2.043 -1.138 17.898 1.00 93.12 85 LYS A N 1
ATOM 658 C CA . LYS A 1 85 ? 1.969 -1.919 16.655 1.00 93.12 85 LYS A CA 1
ATOM 659 C C . LYS A 1 85 ? 3.229 -1.776 15.803 1.00 93.12 85 LYS A C 1
ATOM 661 O O . LYS A 1 85 ? 3.609 -2.706 15.107 1.00 93.12 85 LYS A O 1
ATOM 666 N N . ASP A 1 86 ? 3.895 -0.637 15.915 1.00 94.69 86 ASP A N 1
ATOM 667 C CA . ASP A 1 86 ? 5.196 -0.318 15.328 1.00 94.69 86 ASP A CA 1
ATOM 668 C C . ASP A 1 86 ? 6.368 -1.100 15.948 1.00 94.69 86 ASP A C 1
ATOM 670 O O . ASP A 1 86 ? 7.443 -1.188 15.353 1.00 94.69 86 ASP A O 1
ATOM 674 N N . GLN A 1 87 ? 6.166 -1.707 17.121 1.00 96.06 87 GLN A N 1
ATOM 675 C CA . GLN A 1 87 ? 7.168 -2.515 17.822 1.00 96.06 87 GLN A CA 1
ATOM 676 C C . GLN A 1 87 ? 6.994 -4.020 17.581 1.00 96.06 87 GLN A C 1
ATOM 678 O O . GLN A 1 87 ? 7.920 -4.788 17.845 1.00 96.06 87 GLN A O 1
ATOM 683 N N . ASP A 1 88 ? 5.835 -4.451 17.077 1.00 94.88 88 ASP A N 1
ATOM 684 C CA . ASP A 1 88 ? 5.560 -5.849 16.748 1.00 94.88 88 ASP A CA 1
ATOM 685 C C . ASP A 1 88 ? 6.447 -6.288 15.561 1.00 94.88 88 ASP A C 1
ATOM 687 O O . ASP A 1 88 ? 6.372 -5.670 14.493 1.00 94.88 88 ASP A O 1
ATOM 691 N N . PRO A 1 89 ? 7.279 -7.341 15.700 1.00 95.19 89 PRO A N 1
ATOM 692 C CA . PRO A 1 89 ? 8.181 -7.792 14.641 1.00 95.19 89 PRO A CA 1
ATOM 693 C C . PRO A 1 89 ? 7.491 -8.099 13.310 1.00 95.19 89 PRO A C 1
ATOM 695 O O . PRO A 1 89 ? 8.095 -7.881 12.264 1.00 95.19 89 PRO A O 1
ATOM 698 N N . LEU A 1 90 ? 6.233 -8.558 13.330 1.00 93.06 90 LEU A N 1
ATOM 699 C CA . LEU A 1 90 ? 5.481 -8.843 12.106 1.00 93.06 90 LEU A CA 1
ATOM 700 C C . LEU A 1 90 ? 4.984 -7.575 11.401 1.00 93.06 90 LEU A C 1
ATOM 702 O O . LEU A 1 90 ? 4.686 -7.618 10.207 1.00 93.06 90 LEU A O 1
ATOM 706 N N . TYR A 1 91 ? 4.891 -6.452 12.112 1.00 94.50 91 TYR A N 1
ATOM 707 C CA . TYR A 1 91 ? 4.301 -5.210 11.607 1.00 94.50 91 TYR A CA 1
ATOM 708 C C . TYR A 1 91 ? 5.342 -4.122 11.354 1.00 94.50 91 TYR A C 1
ATOM 710 O O . TYR A 1 91 ? 5.186 -3.325 10.428 1.00 94.50 91 TYR A O 1
ATOM 718 N N . LYS A 1 92 ? 6.424 -4.108 12.138 1.00 95.31 92 LYS A N 1
ATOM 719 C CA . LYS A 1 92 ? 7.504 -3.121 12.069 1.00 95.31 92 LYS A CA 1
ATOM 720 C C . LYS A 1 92 ? 8.030 -2.879 10.645 1.00 95.31 92 LYS A C 1
ATOM 722 O O . LYS A 1 92 ? 8.133 -1.709 10.276 1.00 95.31 92 LYS A O 1
ATOM 727 N N . PRO A 1 93 ? 8.284 -3.903 9.801 1.00 94.25 93 PRO A N 1
ATOM 728 C CA . PRO A 1 93 ? 8.755 -3.666 8.436 1.00 94.25 93 PRO A CA 1
ATOM 729 C C . PRO A 1 93 ? 7.793 -2.830 7.583 1.00 94.25 93 PRO A C 1
ATOM 731 O O . PRO A 1 93 ? 8.249 -2.019 6.781 1.00 94.25 93 PRO A O 1
ATOM 734 N N . TYR A 1 94 ? 6.474 -2.958 7.776 1.00 94.00 94 TYR A N 1
ATOM 735 C CA . TYR A 1 94 ? 5.499 -2.137 7.051 1.00 94.00 94 TYR A CA 1
ATOM 736 C C . TYR A 1 94 ? 5.575 -0.665 7.466 1.00 94.00 94 TYR A C 1
ATOM 738 O O . TYR A 1 94 ? 5.521 0.206 6.601 1.00 94.00 94 TYR A O 1
ATOM 746 N N . TYR A 1 95 ? 5.753 -0.373 8.760 1.00 94.12 95 TYR A N 1
ATOM 747 C CA . TYR A 1 95 ? 5.945 1.003 9.233 1.00 94.12 95 TYR A CA 1
ATOM 748 C C . TYR A 1 95 ? 7.251 1.608 8.707 1.00 94.12 95 TYR A C 1
ATOM 750 O O . TYR A 1 95 ? 7.246 2.733 8.218 1.00 94.12 95 TYR A O 1
ATOM 758 N N . THR A 1 96 ? 8.352 0.852 8.704 1.00 92.75 96 THR A N 1
ATOM 759 C CA . THR A 1 96 ? 9.622 1.332 8.135 1.00 92.75 96 THR A CA 1
ATOM 760 C C . THR A 1 96 ? 9.530 1.568 6.623 1.00 92.75 96 THR A C 1
ATOM 762 O O . THR A 1 96 ? 10.086 2.533 6.103 1.00 92.75 96 THR A O 1
ATOM 765 N N . MET A 1 97 ? 8.795 0.729 5.889 1.00 92.81 97 MET A N 1
ATOM 766 C CA . MET A 1 97 ? 8.534 0.955 4.462 1.00 92.81 97 MET A CA 1
ATOM 767 C C . MET A 1 97 ? 7.598 2.152 4.218 1.00 92.81 97 MET A C 1
ATOM 769 O O . MET A 1 97 ? 7.755 2.856 3.216 1.00 92.81 97 MET A O 1
ATOM 773 N N . LEU A 1 98 ? 6.664 2.426 5.136 1.00 91.38 98 LEU A N 1
ATOM 774 C CA . LEU A 1 98 ? 5.781 3.593 5.080 1.00 91.38 98 LEU A CA 1
ATOM 775 C C . LEU A 1 98 ? 6.570 4.908 5.180 1.00 91.38 98 LEU A C 1
ATOM 777 O O . LEU A 1 98 ? 6.299 5.827 4.414 1.00 91.38 98 LEU A O 1
ATOM 781 N N . GLU A 1 99 ? 7.606 4.977 6.022 1.00 90.12 99 GLU A N 1
ATOM 782 C CA . GLU A 1 99 ? 8.515 6.139 6.112 1.00 90.12 99 GLU A CA 1
ATOM 783 C C . GLU A 1 99 ? 9.241 6.443 4.787 1.00 90.12 99 GLU A C 1
ATOM 785 O O . GLU A 1 99 ? 9.664 7.572 4.548 1.00 90.12 99 GLU A O 1
ATOM 790 N N . ARG A 1 100 ? 9.365 5.445 3.901 1.00 91.44 100 ARG A N 1
ATOM 791 C CA . ARG A 1 100 ? 9.996 5.555 2.571 1.00 91.44 100 ARG A CA 1
ATOM 792 C C . ARG A 1 100 ? 8.991 5.781 1.438 1.00 91.44 100 ARG A C 1
ATOM 794 O O . ARG A 1 100 ? 9.370 5.707 0.266 1.00 91.44 100 ARG A O 1
ATOM 801 N N . SER A 1 101 ? 7.721 6.003 1.770 1.00 89.19 101 SER A N 1
ATOM 802 C CA . SER A 1 101 ? 6.633 6.298 0.829 1.00 89.19 101 SER A CA 1
ATOM 803 C C . SER A 1 101 ? 6.374 7.809 0.801 1.00 89.19 101 SER A C 1
ATOM 805 O O . SER A 1 101 ? 5.322 8.289 1.209 1.00 89.19 101 SER A O 1
ATOM 807 N N . ASP A 1 102 ? 7.381 8.565 0.367 1.00 87.31 102 ASP A N 1
ATOM 808 C CA . ASP A 1 102 ? 7.489 10.030 0.477 1.00 87.31 102 ASP A CA 1
ATOM 809 C C . ASP A 1 102 ? 7.055 10.798 -0.787 1.00 87.31 102 ASP A C 1
ATOM 811 O O . ASP A 1 102 ? 7.058 12.029 -0.804 1.00 87.31 102 ASP A O 1
ATOM 815 N N . ASN A 1 103 ? 6.655 10.086 -1.842 1.00 87.44 103 ASN A N 1
ATOM 816 C CA . ASN A 1 103 ? 6.171 10.675 -3.087 1.00 87.4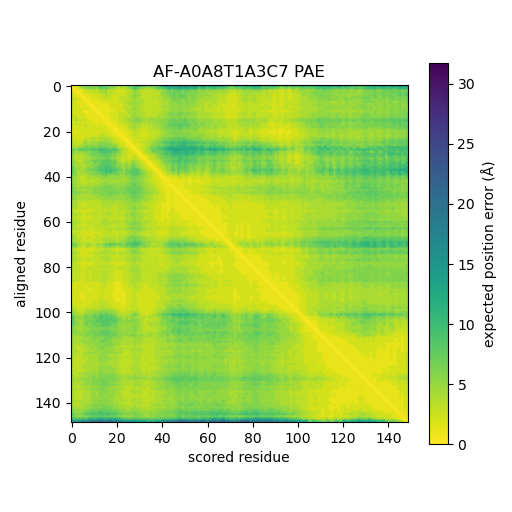4 103 ASN A CA 1
ATOM 817 C C . ASN A 1 103 ? 4.639 10.717 -3.124 1.00 87.44 103 ASN A C 1
ATOM 819 O O . ASN A 1 103 ? 3.973 9.759 -2.730 1.00 87.44 103 ASN A O 1
ATOM 823 N N . THR A 1 104 ? 4.072 11.775 -3.709 1.00 87.62 104 THR A N 1
ATOM 824 C CA . THR A 1 104 ? 2.640 11.817 -4.030 1.00 87.62 104 THR A CA 1
ATOM 825 C C . THR A 1 104 ? 2.287 10.689 -5.007 1.00 87.62 104 T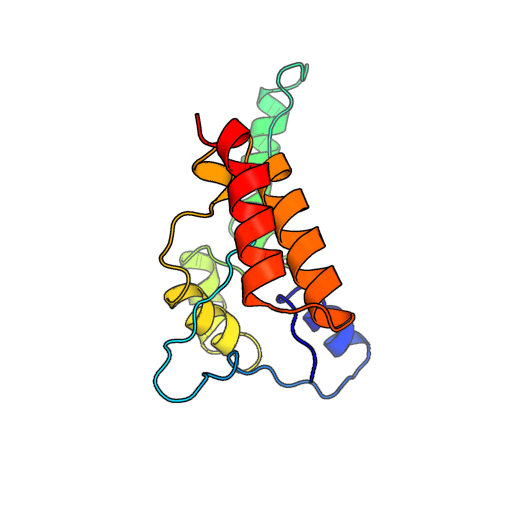HR A C 1
ATOM 827 O O . THR A 1 104 ? 2.912 10.601 -6.071 1.00 87.62 104 THR A O 1
ATOM 830 N N . PRO A 1 105 ? 1.284 9.842 -4.708 1.00 85.38 105 PRO A N 1
ATOM 831 C CA . PRO A 1 105 ? 0.847 8.800 -5.628 1.00 85.38 105 PRO A CA 1
ATOM 832 C C . PRO A 1 105 ? 0.472 9.353 -7.008 1.00 85.38 105 PRO A C 1
ATOM 834 O O . PRO A 1 105 ? -0.282 10.320 -7.121 1.00 85.38 105 PRO A O 1
ATOM 837 N N . ALA A 1 106 ? 0.959 8.712 -8.073 1.00 86.88 106 ALA A N 1
ATOM 838 C CA . ALA A 1 106 ? 0.805 9.213 -9.441 1.00 86.88 106 ALA A CA 1
ATOM 839 C C . ALA A 1 106 ? -0.664 9.352 -9.890 1.00 86.88 106 ALA A C 1
ATOM 841 O O . ALA A 1 106 ? -0.990 10.248 -10.669 1.00 86.88 106 ALA A O 1
ATOM 842 N N . PHE A 1 107 ? -1.567 8.532 -9.338 1.00 86.88 107 PHE A N 1
ATOM 843 C CA . PHE A 1 107 ? -3.005 8.620 -9.607 1.00 86.88 107 PHE A CA 1
ATOM 844 C C . PHE A 1 107 ? -3.653 9.920 -9.105 1.00 86.88 107 PHE A C 1
ATOM 846 O O . PHE A 1 107 ? -4.715 10.290 -9.597 1.00 86.88 107 PHE A O 1
ATO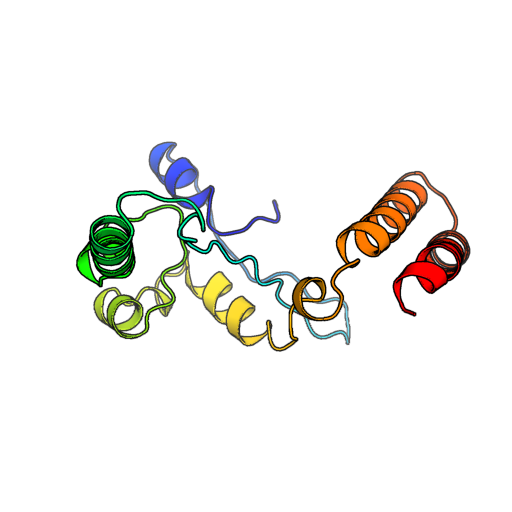M 853 N N . LEU A 1 108 ? -3.016 10.629 -8.165 1.00 88.56 108 LEU A N 1
ATOM 854 C CA . LEU A 1 108 ? -3.461 11.944 -7.692 1.00 88.56 108 LEU A CA 1
ATOM 855 C C . LEU A 1 108 ? -2.939 13.095 -8.561 1.00 88.56 108 LEU A C 1
ATOM 857 O O . LEU A 1 108 ? -3.448 14.208 -8.467 1.00 88.56 108 LEU A O 1
ATOM 861 N N . LEU A 1 109 ? -1.921 12.850 -9.390 1.00 90.19 109 LEU A N 1
ATOM 862 C CA . LEU A 1 109 ? -1.250 13.889 -10.176 1.00 90.19 109 LEU A CA 1
ATOM 863 C C . LEU A 1 109 ? -1.856 14.071 -11.571 1.00 90.19 109 LEU A C 1
ATOM 865 O O . LEU A 1 109 ? -1.685 15.129 -12.172 1.00 90.19 109 LEU A O 1
ATOM 869 N N . ASN A 1 110 ? -2.551 13.061 -12.105 1.00 91.06 110 ASN A N 1
ATOM 870 C CA . ASN A 1 110 ? -3.153 13.131 -13.433 1.00 91.06 110 ASN A CA 1
ATOM 871 C C . ASN A 1 110 ? -4.501 12.381 -13.485 1.00 91.06 110 ASN A C 1
ATOM 873 O O . ASN A 1 110 ? -4.530 11.176 -13.224 1.00 91.06 110 ASN A O 1
ATOM 877 N N . PRO A 1 111 ? -5.610 13.028 -13.903 1.00 93.19 111 PRO A N 1
ATOM 878 C CA . PRO A 1 111 ? -6.921 12.376 -14.010 1.00 93.19 111 PRO A CA 1
ATOM 879 C C . PRO A 1 111 ? -6.961 11.221 -15.025 1.00 93.19 111 PRO A C 1
ATOM 881 O O . PRO A 1 111 ? -7.824 10.351 -14.943 1.00 93.19 111 PRO A O 1
ATOM 884 N N . LYS A 1 112 ? -6.028 11.189 -15.981 1.00 95.56 112 LYS A N 1
ATOM 885 C CA . LYS A 1 112 ? -5.854 10.120 -16.970 1.00 95.56 112 LYS A CA 1
ATOM 886 C C . LYS A 1 112 ? -4.769 9.116 -16.569 1.00 95.56 112 LYS A C 1
ATOM 888 O O . LYS A 1 112 ? -4.323 8.343 -17.414 1.00 95.56 112 LYS A O 1
ATOM 893 N N . TRP A 1 113 ? -4.350 9.078 -15.300 1.00 94.00 113 TRP A N 1
ATOM 894 C CA . TRP A 1 113 ? -3.334 8.133 -14.817 1.00 94.00 113 TRP A CA 1
ATOM 895 C C . TRP A 1 113 ? -3.645 6.680 -15.187 1.00 94.00 113 TRP A C 1
ATOM 897 O O . TRP A 1 113 ? -2.746 5.953 -15.589 1.00 94.00 113 TRP A O 1
ATOM 907 N N . ASN A 1 114 ? -4.913 6.263 -15.140 1.00 94.06 114 ASN A N 1
ATOM 908 C CA . ASN A 1 114 ? -5.301 4.900 -15.516 1.00 94.06 114 ASN A CA 1
ATOM 909 C C . ASN A 1 114 ? -4.946 4.552 -16.972 1.00 94.06 114 ASN A C 1
ATOM 911 O O . ASN A 1 114 ? -4.662 3.394 -17.269 1.00 94.06 114 ASN A O 1
ATOM 915 N N . GLU A 1 115 ? -4.948 5.536 -17.873 1.00 96.25 115 GLU A N 1
ATOM 916 C CA . GLU A 1 115 ? -4.524 5.359 -19.263 1.00 96.25 115 GLU A CA 1
ATOM 917 C C . GLU A 1 115 ? -3.011 5.157 -19.361 1.00 96.25 115 GLU A C 1
ATOM 919 O O . GLU A 1 115 ? -2.550 4.233 -20.029 1.00 96.25 115 GLU A O 1
ATOM 924 N N . VAL A 1 116 ? -2.247 5.990 -18.647 1.00 96.31 116 VAL A N 1
ATOM 925 C CA . VAL A 1 116 ? -0.780 5.913 -18.565 1.00 96.31 116 VAL A CA 1
ATOM 926 C C . VAL A 1 116 ? -0.348 4.587 -17.937 1.00 96.31 116 VAL A C 1
ATOM 928 O O . VAL A 1 116 ? 0.503 3.884 -18.478 1.00 96.31 116 VAL A O 1
ATOM 931 N N . ASN A 1 117 ? -0.990 4.196 -16.833 1.00 95.19 117 ASN A N 1
ATOM 932 C CA . ASN A 1 117 ? -0.714 2.951 -16.130 1.00 95.19 117 ASN A CA 1
ATOM 933 C C . ASN A 1 117 ? -0.937 1.731 -17.030 1.00 95.19 117 ASN A C 1
ATOM 935 O O . ASN A 1 117 ? -0.137 0.807 -16.985 1.00 95.19 117 ASN A O 1
ATOM 939 N N . ARG A 1 118 ? -1.959 1.734 -17.901 1.00 96.88 118 ARG A N 1
ATOM 940 C CA . ARG A 1 118 ? -2.159 0.639 -18.866 1.00 96.88 118 ARG A CA 1
ATOM 941 C C . ARG A 1 118 ? -1.003 0.496 -19.853 1.00 96.88 118 ARG A C 1
ATOM 943 O O . ARG A 1 118 ? -0.588 -0.632 -20.104 1.00 96.88 118 ARG A O 1
ATOM 950 N N . GLN A 1 119 ? -0.475 1.603 -20.384 1.00 97.50 119 GLN A N 1
ATOM 951 C CA . GLN A 1 119 ? 0.687 1.551 -21.285 1.00 97.50 119 GLN A CA 1
ATOM 952 C C . GLN A 1 119 ? 1.934 1.049 -20.550 1.00 97.50 119 GLN A C 1
ATOM 954 O O . GLN A 1 119 ? 2.665 0.206 -21.065 1.00 97.50 119 GLN A O 1
ATOM 959 N N . LEU A 1 120 ? 2.146 1.518 -19.316 1.00 96.75 120 LEU A N 1
ATOM 960 C CA . LEU A 1 120 ? 3.256 1.070 -18.479 1.00 96.75 120 LEU A CA 1
ATOM 961 C C . LEU A 1 120 ? 3.157 -0.427 -18.149 1.00 96.75 120 LEU A C 1
ATOM 963 O O . LEU A 1 120 ? 4.144 -1.143 -18.303 1.00 96.75 120 LEU A O 1
ATOM 967 N N . SER A 1 121 ? 1.983 -0.916 -17.738 1.00 97.44 121 SER A N 1
ATOM 968 C CA . SER A 1 121 ? 1.765 -2.335 -17.433 1.00 97.44 121 SER A CA 1
ATOM 969 C C . SER A 1 121 ? 2.025 -3.223 -18.648 1.00 97.44 121 SER A C 1
ATOM 971 O O . SER A 1 121 ? 2.737 -4.214 -18.518 1.00 97.44 121 SER A O 1
ATOM 973 N N . ALA A 1 122 ? 1.526 -2.839 -19.828 1.00 97.88 122 ALA A N 1
ATOM 974 C CA . ALA A 1 122 ? 1.759 -3.587 -21.062 1.00 97.88 122 ALA A CA 1
ATOM 975 C C . ALA A 1 122 ? 3.252 -3.652 -21.429 1.00 97.88 122 ALA A C 1
ATOM 977 O O . ALA A 1 122 ? 3.746 -4.706 -21.825 1.00 97.88 122 ALA A O 1
ATOM 978 N N . ALA A 1 123 ? 3.995 -2.554 -21.255 1.00 98.44 123 ALA A N 1
ATOM 979 C CA . ALA A 1 123 ? 5.436 -2.554 -21.492 1.00 98.44 123 ALA A CA 1
ATOM 980 C C . ALA A 1 123 ? 6.196 -3.425 -20.487 1.00 98.44 123 ALA A C 1
ATOM 982 O O . ALA A 1 123 ? 7.072 -4.183 -20.894 1.00 98.44 123 ALA A O 1
ATOM 983 N N . VAL A 1 124 ? 5.854 -3.366 -19.194 1.00 98.06 124 VAL A N 1
ATOM 984 C CA . VAL A 1 124 ? 6.457 -4.248 -18.180 1.00 98.06 124 VAL A CA 1
ATOM 985 C C . VAL A 1 124 ? 6.185 -5.715 -18.516 1.00 98.06 124 VAL A C 1
ATOM 987 O O . VAL A 1 124 ? 7.116 -6.515 -18.507 1.00 98.06 124 VAL A O 1
ATOM 990 N N . GLU A 1 125 ? 4.953 -6.068 -18.883 1.00 98.12 125 GLU A N 1
ATOM 991 C CA . GLU A 1 125 ? 4.595 -7.429 -19.297 1.00 98.12 125 GLU A CA 1
ATOM 992 C C . GLU A 1 125 ? 5.383 -7.880 -20.538 1.00 98.12 125 GLU A C 1
ATOM 994 O O . GLU A 1 125 ? 5.961 -8.966 -20.549 1.00 98.12 125 GLU A O 1
ATOM 999 N N . ALA A 1 126 ? 5.500 -7.024 -21.557 1.00 98.19 126 ALA A N 1
ATOM 1000 C CA . ALA A 1 126 ? 6.282 -7.321 -22.755 1.00 98.19 126 ALA A CA 1
ATOM 1001 C C . ALA A 1 126 ? 7.763 -7.588 -22.435 1.00 98.19 126 ALA A C 1
ATOM 1003 O O . ALA A 1 126 ? 8.371 -8.489 -23.020 1.00 98.19 126 ALA A O 1
ATOM 1004 N N . VAL A 1 127 ? 8.342 -6.836 -21.492 1.00 98.56 127 VAL A N 1
ATOM 1005 C CA . VAL A 1 127 ? 9.716 -7.049 -21.009 1.00 98.56 127 VAL A CA 1
ATOM 1006 C C . VAL A 1 127 ? 9.839 -8.374 -20.268 1.00 98.56 127 VAL A C 1
ATOM 1008 O O . VAL A 1 127 ? 10.786 -9.119 -20.515 1.00 98.56 127 VAL A O 1
ATOM 1011 N N . MET A 1 128 ? 8.866 -8.716 -19.422 1.00 97.69 128 MET A N 1
ATOM 1012 C CA . MET A 1 128 ? 8.822 -10.021 -18.754 1.00 97.69 128 MET A CA 1
ATOM 1013 C C . MET A 1 128 ? 8.717 -11.184 -19.754 1.00 97.69 128 MET A C 1
ATOM 1015 O O . MET A 1 128 ? 9.232 -12.267 -19.485 1.00 97.69 128 MET A O 1
ATOM 1019 N N . HIS A 1 129 ? 8.121 -10.954 -20.928 1.00 97.94 129 HIS A N 1
ATOM 1020 C CA . HIS A 1 129 ? 8.067 -11.909 -22.041 1.00 97.94 129 HIS A CA 1
ATOM 1021 C C . HIS A 1 129 ? 9.283 -11.855 -22.988 1.00 97.94 129 HIS A C 1
ATOM 1023 O O . HIS A 1 129 ? 9.286 -12.525 -24.019 1.00 97.94 129 HIS A O 1
ATOM 10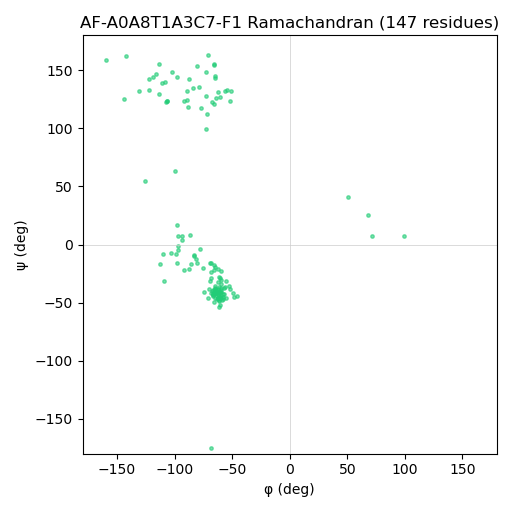29 N N . GLY A 1 130 ? 10.334 -11.101 -22.648 1.00 97.94 130 GLY A N 1
ATOM 1030 C CA . GLY A 1 130 ? 11.611 -11.098 -23.370 1.00 97.94 130 GLY A CA 1
ATOM 1031 C C . GLY A 1 130 ? 11.808 -9.952 -24.366 1.00 97.94 130 GLY A C 1
ATOM 1032 O O . GLY A 1 130 ? 12.806 -9.945 -25.085 1.00 97.94 130 GLY A O 1
ATOM 1033 N N . SER A 1 131 ? 10.902 -8.971 -24.412 1.00 98.25 131 SER A N 1
ATOM 1034 C CA . SER A 1 131 ? 11.122 -7.745 -25.193 1.00 98.25 131 SER A CA 1
ATOM 1035 C C . SER A 1 131 ? 12.273 -6.910 -24.625 1.00 98.25 131 SER A C 1
ATOM 1037 O O . SER A 1 131 ? 12.563 -6.941 -23.427 1.00 98.25 131 SER A O 1
ATOM 1039 N N . ASN A 1 132 ? 12.907 -6.097 -25.473 1.00 98.50 132 ASN A N 1
ATOM 1040 C CA . ASN A 1 132 ? 13.920 -5.147 -25.023 1.00 98.50 132 ASN A CA 1
ATOM 1041 C C . ASN A 1 132 ? 13.304 -4.083 -24.092 1.00 98.50 132 ASN A C 1
ATOM 1043 O O . ASN A 1 132 ? 12.360 -3.386 -24.465 1.00 98.50 132 ASN A O 1
ATOM 1047 N N . ALA A 1 133 ? 13.878 -3.924 -22.895 1.00 98.12 133 ALA A N 1
ATOM 1048 C CA . ALA A 1 133 ? 13.364 -3.007 -21.878 1.00 98.12 133 ALA A CA 1
ATOM 1049 C C . ALA A 1 133 ? 13.373 -1.537 -22.303 1.00 98.12 133 ALA A C 1
ATOM 1051 O O . ALA A 1 133 ? 12.398 -0.825 -22.067 1.00 98.12 133 ALA A O 1
ATOM 1052 N N . GLN A 1 134 ? 14.449 -1.078 -22.942 1.00 98.25 134 GLN A N 1
ATOM 1053 C CA . GLN A 1 134 ? 14.564 0.314 -23.360 1.00 98.25 134 GLN A CA 1
ATOM 1054 C C . GLN A 1 134 ? 13.536 0.643 -24.446 1.00 98.25 134 GLN A C 1
ATOM 1056 O O . GLN A 1 134 ? 12.892 1.686 -24.380 1.00 98.25 134 GLN A O 1
ATOM 1061 N N . GLU A 1 135 ? 13.365 -0.244 -25.426 1.00 98.44 135 GLU A N 1
ATOM 1062 C CA . GLU A 1 135 ? 12.407 -0.057 -26.519 1.00 98.44 135 GLU A CA 1
ATOM 1063 C C . GLU A 1 135 ? 10.962 -0.079 -26.014 1.00 98.44 135 GLU A C 1
ATOM 1065 O O . GLU A 1 135 ? 10.209 0.854 -26.298 1.00 98.44 135 GLU A O 1
ATOM 1070 N N . ALA A 1 136 ? 10.595 -1.083 -25.210 1.00 98.50 136 ALA A N 1
ATOM 1071 C CA . ALA A 1 136 ? 9.246 -1.223 -24.665 1.00 98.50 136 ALA A CA 1
ATOM 1072 C C . ALA A 1 136 ? 8.853 -0.025 -23.784 1.00 98.50 136 ALA A C 1
ATOM 1074 O O . ALA A 1 136 ? 7.771 0.542 -23.945 1.00 98.50 136 ALA A O 1
ATOM 1075 N N . LEU A 1 137 ? 9.746 0.412 -22.888 1.00 98.19 137 LEU A N 1
ATOM 1076 C CA . LEU A 1 137 ? 9.480 1.556 -22.011 1.00 98.19 137 LEU A CA 1
ATOM 1077 C C . LEU A 1 137 ? 9.453 2.882 -22.785 1.00 98.19 137 LEU A C 1
ATOM 1079 O O . LEU A 1 137 ? 8.597 3.722 -22.515 1.00 98.19 137 LEU A O 1
ATOM 1083 N N . ASN A 1 138 ? 10.323 3.067 -23.785 1.00 98.25 138 ASN A N 1
ATOM 1084 C CA . ASN A 1 138 ? 10.271 4.247 -24.655 1.00 98.25 138 ASN A CA 1
ATOM 1085 C C . ASN A 1 138 ? 8.958 4.316 -25.441 1.00 98.25 138 ASN A C 1
ATOM 1087 O O . ASN A 1 138 ? 8.409 5.402 -25.631 1.00 98.25 138 ASN A O 1
ATOM 1091 N N . GLN A 1 139 ? 8.455 3.170 -25.901 1.00 98.12 139 GLN A N 1
ATOM 1092 C CA . GLN A 1 139 ? 7.180 3.107 -26.602 1.00 98.12 139 GLN A CA 1
ATOM 1093 C C . GLN A 1 139 ? 6.015 3.454 -25.666 1.00 98.12 139 GLN A C 1
ATOM 1095 O O . GLN A 1 139 ? 5.198 4.302 -26.017 1.00 98.12 139 GLN A O 1
ATOM 1100 N N . ALA A 1 140 ? 6.006 2.925 -24.437 1.00 97.81 140 ALA A N 1
ATOM 1101 C CA . ALA A 1 140 ? 5.003 3.289 -23.433 1.00 97.81 140 ALA A CA 1
ATOM 1102 C C . ALA A 1 140 ? 4.972 4.794 -23.134 1.00 97.81 140 ALA A C 1
ATOM 1104 O O . ALA A 1 140 ? 3.890 5.357 -22.957 1.00 97.81 140 ALA A O 1
ATOM 1105 N N . VAL A 1 141 ? 6.135 5.459 -23.104 1.00 96.81 141 VAL A N 1
ATOM 1106 C CA . VAL A 1 141 ? 6.211 6.922 -22.962 1.00 96.81 141 VAL A CA 1
ATOM 1107 C C . VAL A 1 141 ? 5.517 7.606 -24.137 1.00 96.81 141 VAL A C 1
ATOM 1109 O O . VAL A 1 141 ? 4.592 8.381 -23.901 1.00 96.81 141 VAL A O 1
ATOM 1112 N N . LYS A 1 142 ? 5.892 7.275 -25.382 1.00 97.38 142 LYS A N 1
ATOM 1113 C CA . LYS A 1 142 ? 5.290 7.858 -26.597 1.00 97.38 142 LYS A CA 1
ATOM 1114 C C . LYS A 1 142 ? 3.770 7.688 -26.627 1.00 97.38 142 LYS A C 1
ATOM 1116 O O . LYS A 1 142 ? 3.043 8.649 -26.870 1.00 97.38 142 LYS A O 1
ATOM 1121 N N . ASP A 1 143 ? 3.283 6.490 -26.316 1.00 96.56 143 ASP A N 1
ATOM 1122 C CA . ASP A 1 143 ? 1.847 6.183 -26.309 1.00 96.56 143 ASP A CA 1
ATOM 1123 C C . ASP A 1 143 ? 1.097 6.902 -25.176 1.00 96.56 143 ASP A C 1
ATOM 1125 O O . ASP A 1 143 ? -0.110 7.161 -25.278 1.00 96.56 143 ASP A O 1
ATOM 1129 N N . SER A 1 144 ? 1.817 7.269 -24.112 1.00 96.81 144 SER A N 1
ATOM 1130 C CA . SER A 1 144 ? 1.278 7.980 -22.954 1.00 96.81 144 SER A CA 1
ATOM 1131 C C . SER A 1 144 ? 1.274 9.502 -23.096 1.00 96.81 144 SER A C 1
ATOM 1133 O O . SER A 1 144 ? 0.478 10.152 -22.420 1.00 96.81 144 SER A O 1
ATOM 1135 N N . GLU A 1 145 ? 2.091 10.095 -23.976 1.00 95.81 145 GLU A N 1
ATOM 1136 C CA . GLU A 1 145 ? 2.229 11.559 -24.120 1.00 95.81 145 GLU A CA 1
ATOM 1137 C C . GLU A 1 145 ? 0.887 12.277 -24.324 1.00 95.81 145 GLU A C 1
ATOM 1139 O O . GLU A 1 145 ? 0.660 13.368 -23.801 1.00 95.81 145 GLU A O 1
ATOM 1144 N N . ARG A 1 146 ? -0.052 11.646 -25.037 1.00 94.94 146 ARG A N 1
ATOM 1145 C CA . ARG A 1 146 ? -1.404 12.183 -25.278 1.00 94.94 146 ARG A CA 1
ATOM 1146 C C . ARG A 1 146 ? -2.271 12.312 -24.018 1.00 94.94 146 ARG A C 1
ATOM 1148 O O . ARG A 1 146 ? -3.284 13.008 -24.045 1.00 94.94 146 ARG A O 1
ATOM 1155 N N . TYR A 1 147 ? -1.907 11.631 -22.935 1.00 94.56 147 TYR A N 1
ATOM 1156 C CA . TYR A 1 147 ? -2.613 11.666 -21.653 1.00 94.56 147 TYR A CA 1
ATOM 1157 C C . TYR A 1 147 ? -1.968 12.621 -20.644 1.00 94.56 147 TYR A C 1
ATOM 1159 O O . TYR A 1 147 ? -2.547 12.860 -19.586 1.00 94.56 147 TYR A O 1
ATOM 1167 N N . LEU A 1 148 ? -0.790 13.163 -20.965 1.00 87.25 148 LEU A N 1
ATOM 1168 C CA . LEU A 1 148 ? -0.043 14.099 -20.120 1.00 87.25 148 LEU A CA 1
ATOM 1169 C C . LEU A 1 148 ? -0.273 15.573 -20.498 1.00 87.25 148 LEU A C 1
ATOM 1171 O O . LEU A 1 148 ? 0.249 16.454 -19.820 1.00 87.25 148 LEU A O 1
ATOM 1175 N N . LYS A 1 149 ? -1.028 15.827 -21.573 1.00 77.12 149 LYS A N 1
ATOM 1176 C CA . LYS A 1 149 ? -1.436 17.159 -22.038 1.00 77.12 149 LYS A CA 1
ATOM 1177 C C . LYS A 1 149 ? -2.783 17.577 -21.461 1.00 77.12 149 LYS A C 1
ATOM 1179 O O . LYS A 1 149 ? -3.673 16.696 -21.346 1.00 77.12 149 LYS A O 1
#

Radius of gyration: 19.78 Å; Cα contacts (8 Å, |Δi|>4): 111; chains: 1; bounding box: 54×39×49 Å

Organism: NCBI:txid29920

Secondary structure (DSSP, 8-state):
-----STTHHHHHHTT------PPPPPTT---------------TT-S-HHHHHHHHHHHTSHHHHHH-SSSPP--HHHHHHHTTTTSTTTHHHHHHHHT--SPPGGGT-TTHHHHHHHHHHHHHHHHTT--HHHHHHHHHHHHGGG--

Sequence (149 aa):
MWESGIWPLESFKQAGVDVGTVEIPAFPGKPVKGVLAESALSIAKDSKNKDLAWEFVKFYVSNESIKMRVADLPVRQSVVNELKKDQDPLYKPYYTMLERSDNTPAFLLNPKWNEVNRQLSAAVEAVMHGSNAQEALNQAVKDSERYLK

Nearest PDB structures (foldseek):
  7ffw-assembly1_A  TM=8.294E-01  e=2.193E-04  Salmonella enterica
  7bg0-assembly2_D  TM=8.211E-01  e=8.066E-04  Escherichia coli K-12

Mean predicted aligned error: 4.37 Å

Solvent-accessible surface area (backbone atoms only — not comparable to full-atom values): 9267 Å² total; per-residue (Å²): 140,84,92,76,76,62,53,58,54,50,59,34,56,75,71,67,51,94,77,85,56,68,65,80,82,60,58,92,96,43,85,64,70,36,82,85,83,83,88,80,92,80,81,64,90,82,54,91,53,58,68,63,52,48,54,48,50,56,48,58,72,29,69,70,45,52,72,70,51,68,50,62,79,77,77,54,63,72,53,28,63,74,67,43,43,67,71,36,70,74,41,25,33,58,53,60,34,52,75,41,40,81,68,84,62,64,70,80,76,36,97,44,31,72,62,42,50,50,37,48,51,54,25,53,52,42,34,76,74,68,45,59,59,69,61,35,50,52,48,26,49,64,74,30,52,79,59,76,108

Foldseek 3Di:
DDDDPQQCVVVCVVVVHPDFDAADDDDVPGDDAADDDDDDDDDDPPDPPVVVSVVVNCVCLDLVNLVVDRRDQDPPPVNCVVVVQCVPRRRVNVVVNVVRNPDDPPVVVFVCVVVLVVLVVVLVVVVVVPDDNVVSVVVSCVSCPVRVD

pLDDT: mean 93.21, std 4.83, range [76.88, 98.56]

InterPro domains:
  IPR006059 Bacterial-type extracellular solute-binding protein [PF01547] (13-65)